Protein AF-A0A1V5JV88-F1 (afdb_monomer_lite)

Foldseek 3Di:
DQCVDQDWDWDQDPVPRKIWIAHNNDIDTRDDPVNVVVVCCVSVCPDPD

Structure (mmCIF, N/CA/C/O backbone):
data_AF-A0A1V5JV88-F1
#
_entry.id   AF-A0A1V5JV88-F1
#
loop_
_atom_site.group_PDB
_atom_site.id
_atom_site.type_symbol
_atom_site.label_atom_id
_atom_site.label_alt_id
_atom_site.label_comp_id
_atom_site.label_asym_id
_atom_site.label_entity_id
_atom_site.label_seq_id
_atom_site.pdbx_PDB_ins_code
_atom_site.Cartn_x
_atom_site.Cartn_y
_atom_site.Cartn_z
_atom_site.occupancy
_atom_site.B_iso_or_equiv
_atom_site.auth_seq_id
_atom_site.auth_comp_id
_atom_site.auth_asym_id
_atom_site.auth_atom_id
_atom_site.pdbx_PDB_model_num
ATOM 1 N N . MET A 1 1 ? 9.197 5.819 -4.951 1.00 66.00 1 MET A N 1
ATOM 2 C CA . MET A 1 1 ? 9.120 4.383 -5.281 1.00 66.00 1 MET A CA 1
ATOM 3 C C . MET A 1 1 ? 8.024 4.121 -6.306 1.00 66.00 1 MET A C 1
ATOM 5 O O . MET A 1 1 ? 8.391 4.079 -7.466 1.00 66.00 1 MET A O 1
ATOM 9 N N . SER A 1 2 ? 6.722 4.130 -5.972 1.00 83.81 2 SER A N 1
ATOM 10 C CA . SER A 1 2 ? 5.646 3.796 -6.945 1.00 83.81 2 SER A CA 1
ATOM 11 C C . SER A 1 2 ? 5.513 4.700 -8.184 1.00 83.81 2 SER A C 1
ATOM 13 O O . SER A 1 2 ? 4.769 4.386 -9.097 1.00 83.81 2 SER A O 1
ATOM 15 N N . ARG A 1 3 ? 6.188 5.857 -8.239 1.00 76.69 3 ARG A N 1
ATOM 16 C CA . ARG A 1 3 ? 6.216 6.706 -9.448 1.00 76.69 3 ARG A CA 1
ATOM 17 C C . ARG A 1 3 ? 7.191 6.193 -10.516 1.00 76.69 3 ARG A C 1
ATOM 19 O O . ARG A 1 3 ? 7.087 6.586 -11.668 1.00 76.69 3 ARG A O 1
ATOM 26 N N . LEU A 1 4 ? 8.171 5.384 -10.116 1.00 89.50 4 LEU A N 1
ATOM 27 C CA . LEU A 1 4 ? 9.244 4.881 -10.982 1.00 89.50 4 LEU A CA 1
ATOM 28 C C . LEU A 1 4 ? 9.204 3.351 -11.120 1.00 89.50 4 LEU A C 1
ATOM 30 O O . LEU A 1 4 ? 10.097 2.774 -11.730 1.00 89.50 4 LEU A O 1
ATOM 34 N N . SER A 1 5 ? 8.203 2.699 -10.527 1.00 90.75 5 SER A N 1
ATOM 35 C CA . SER A 1 5 ? 8.012 1.252 -10.550 1.00 90.75 5 SER A CA 1
ATOM 36 C C . SER A 1 5 ? 6.522 0.921 -10.543 1.00 90.75 5 SER A C 1
ATOM 38 O O . SER A 1 5 ? 5.707 1.743 -10.137 1.00 90.75 5 SER A O 1
ATOM 40 N N . ASP A 1 6 ? 6.186 -0.310 -10.904 1.00 90.25 6 ASP A N 1
ATOM 41 C CA . ASP A 1 6 ? 4.856 -0.929 -10.813 1.00 90.25 6 ASP A CA 1
ATOM 42 C C . ASP A 1 6 ? 4.492 -1.376 -9.381 1.00 90.25 6 ASP A C 1
ATOM 44 O O . ASP A 1 6 ? 3.588 -2.179 -9.157 1.00 90.25 6 ASP A O 1
ATOM 48 N N . ALA A 1 7 ? 5.211 -0.864 -8.380 1.00 93.25 7 ALA A N 1
ATOM 49 C CA . ALA A 1 7 ? 5.051 -1.303 -7.004 1.00 93.25 7 ALA A CA 1
ATOM 50 C C . ALA A 1 7 ? 3.822 -0.660 -6.350 1.00 93.25 7 ALA A C 1
ATOM 52 O O . ALA A 1 7 ? 3.704 0.568 -6.286 1.00 93.25 7 ALA A O 1
ATOM 53 N N . LEU A 1 8 ? 2.984 -1.499 -5.742 1.00 94.94 8 LEU A N 1
ATOM 54 C CA . LEU A 1 8 ? 1.990 -1.092 -4.756 1.00 94.94 8 LEU A CA 1
ATOM 55 C C . LEU A 1 8 ? 2.668 -0.954 -3.388 1.00 94.94 8 LEU A C 1
ATOM 57 O O . LEU A 1 8 ? 3.265 -1.904 -2.885 1.00 94.94 8 LEU A O 1
ATOM 61 N N . VAL A 1 9 ? 2.569 0.223 -2.766 1.00 96.06 9 VAL A N 1
ATOM 62 C CA . VAL A 1 9 ? 3.188 0.496 -1.459 1.00 96.06 9 VAL A CA 1
ATOM 63 C C . VAL A 1 9 ? 2.117 0.836 -0.430 1.00 96.06 9 VAL A C 1
ATOM 65 O O . VAL A 1 9 ? 1.412 1.829 -0.586 1.00 96.06 9 VAL A O 1
ATOM 68 N N . VAL A 1 10 ? 2.033 0.055 0.648 1.00 96.50 10 VAL A N 1
ATOM 69 C CA . VAL A 1 10 ? 1.185 0.350 1.814 1.00 96.50 10 VAL A CA 1
ATOM 70 C C . VAL A 1 10 ? 2.026 1.065 2.870 1.00 96.50 10 VAL A C 1
ATOM 72 O O . VAL A 1 10 ? 3.132 0.632 3.186 1.00 96.50 10 VAL A O 1
ATOM 75 N N . VAL A 1 11 ? 1.504 2.158 3.421 1.00 95.81 11 VAL A N 1
ATOM 76 C CA . VAL A 1 11 ? 2.140 2.940 4.487 1.00 95.81 11 VAL A CA 1
ATOM 77 C C . VAL A 1 11 ? 1.179 3.037 5.663 1.00 95.81 11 VAL A C 1
ATOM 79 O O . VAL A 1 11 ? 0.029 3.438 5.488 1.00 95.81 11 VAL A O 1
ATOM 82 N N . VAL A 1 12 ? 1.663 2.707 6.859 1.00 96.19 12 VAL A N 1
ATOM 83 C CA . VAL A 1 12 ? 0.938 2.898 8.120 1.00 96.19 12 VAL A CA 1
ATOM 84 C C . VAL A 1 12 ? 1.625 4.023 8.883 1.00 96.19 12 VAL A C 1
ATOM 86 O O . VAL A 1 12 ? 2.825 3.958 9.137 1.00 96.19 12 VAL A O 1
ATOM 89 N N . SER A 1 13 ? 0.885 5.081 9.205 1.00 95.56 13 SER A N 1
ATOM 90 C CA . SER A 1 13 ? 1.399 6.163 10.046 1.00 95.56 13 SER A CA 1
ATOM 91 C C . SER A 1 13 ? 1.464 5.693 11.497 1.00 95.56 13 SER A C 1
ATOM 93 O O . SER A 1 13 ? 0.434 5.344 12.060 1.00 95.56 13 SER A O 1
ATOM 95 N N . GLU A 1 14 ? 2.644 5.730 12.114 1.00 96.31 14 GLU A N 1
ATOM 96 C CA . GLU A 1 14 ? 2.797 5.455 13.551 1.00 96.31 14 GLU A CA 1
ATOM 97 C C . GLU A 1 14 ? 1.978 6.442 14.398 1.00 96.31 14 GLU A C 1
ATOM 99 O O . GLU A 1 14 ? 1.238 6.044 15.289 1.00 96.31 14 GLU A O 1
ATOM 104 N N . GLU A 1 15 ? 2.049 7.730 14.057 1.00 95.56 15 GLU A N 1
ATOM 105 C CA . GLU A 1 15 ? 1.417 8.809 14.820 1.00 95.56 15 GLU A CA 1
ATOM 106 C C . GLU A 1 15 ? -0.114 8.770 14.778 1.00 95.56 15 GLU A C 1
ATOM 108 O O . GLU A 1 15 ? -0.778 9.011 15.782 1.00 95.56 15 GLU A O 1
ATOM 113 N N . THR A 1 16 ? -0.692 8.468 13.614 1.00 94.94 16 THR A N 1
ATOM 114 C CA . THR A 1 16 ? -2.148 8.576 13.411 1.00 94.94 16 THR A CA 1
ATOM 115 C C . THR A 1 16 ? -2.834 7.234 13.207 1.00 94.94 16 THR A C 1
ATOM 117 O O . THR A 1 16 ? -4.055 7.189 13.087 1.00 94.94 16 THR A O 1
ATOM 120 N N . SER A 1 17 ? -2.068 6.142 13.116 1.00 92.75 17 SER A N 1
ATOM 121 C CA . SER A 1 17 ? -2.562 4.811 12.736 1.00 92.75 17 SER A CA 1
ATOM 122 C C . SER A 1 17 ? -3.330 4.789 11.404 1.00 92.75 17 SER A C 1
ATOM 124 O O . SER A 1 17 ? -4.039 3.831 11.101 1.00 92.75 17 SER A O 1
ATOM 126 N N . THR A 1 18 ? -3.198 5.833 10.577 1.00 95.50 18 THR A N 1
ATOM 127 C CA . THR A 1 18 ? -3.858 5.904 9.271 1.00 95.50 18 THR A CA 1
ATOM 128 C C . THR A 1 18 ? -3.123 5.041 8.259 1.00 95.50 18 THR A C 1
ATOM 130 O O . THR A 1 18 ? -1.889 5.036 8.192 1.00 95.50 18 THR A O 1
ATOM 133 N N . ILE A 1 19 ? -3.891 4.332 7.433 1.00 97.56 19 ILE A N 1
ATOM 134 C CA . ILE A 1 19 ? -3.352 3.540 6.331 1.00 97.56 19 ILE A CA 1
ATOM 135 C C . ILE A 1 19 ? -3.458 4.351 5.042 1.00 97.56 19 ILE A C 1
ATOM 137 O O . ILE A 1 19 ? -4.498 4.935 4.731 1.00 97.56 19 ILE A O 1
ATOM 141 N N . SER A 1 20 ? -2.368 4.399 4.288 1.00 97.31 20 SER A N 1
ATOM 142 C CA . SER A 1 20 ? -2.295 5.025 2.971 1.00 97.31 20 SER A CA 1
ATOM 143 C C . SER A 1 20 ? -1.705 4.050 1.963 1.00 97.31 20 SER A C 1
ATOM 145 O O . SER A 1 20 ? -0.896 3.195 2.320 1.00 97.31 20 SER A O 1
ATOM 147 N N . VAL A 1 21 ? -2.077 4.195 0.695 1.00 97.38 21 VAL A N 1
ATOM 148 C CA . VAL A 1 21 ? -1.507 3.403 -0.397 1.00 97.38 21 VAL A CA 1
ATOM 149 C C . VAL A 1 21 ? -0.973 4.324 -1.478 1.00 97.38 21 VAL A C 1
ATOM 151 O O . VAL A 1 21 ? -1.654 5.268 -1.885 1.00 97.38 21 VAL A O 1
ATOM 154 N N . ALA A 1 22 ? 0.247 4.044 -1.933 1.00 96.94 22 ALA 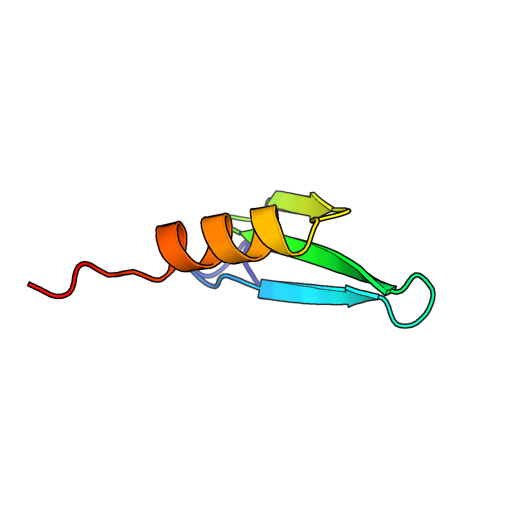A N 1
ATOM 155 C CA . ALA A 1 22 ? 0.836 4.670 -3.099 1.00 96.94 22 ALA A CA 1
ATOM 156 C C . ALA A 1 22 ? 0.887 3.683 -4.273 1.00 96.94 22 ALA A C 1
ATOM 158 O O . ALA A 1 22 ? 1.493 2.618 -4.155 1.00 96.94 22 ALA A O 1
ATOM 159 N N . LEU A 1 23 ? 0.293 4.063 -5.404 1.00 95.06 23 LEU A N 1
ATOM 160 C CA . LEU A 1 23 ? 0.253 3.286 -6.648 1.00 95.06 23 LEU A CA 1
ATOM 161 C C . LEU A 1 23 ? 0.284 4.251 -7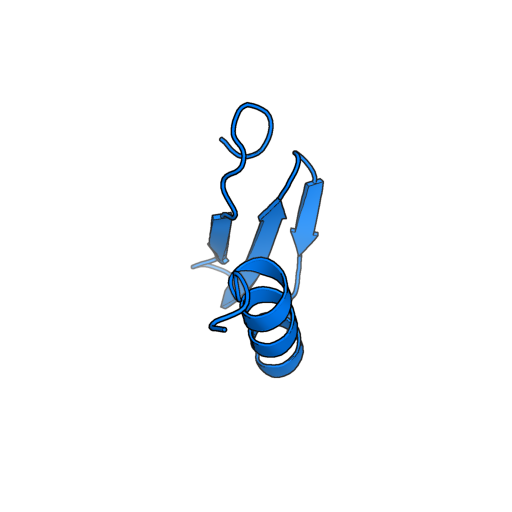.840 1.00 95.06 23 LEU A C 1
ATOM 163 O O . LEU A 1 23 ? -0.367 5.295 -7.789 1.00 95.06 23 LEU A O 1
ATOM 167 N N . ASP A 1 24 ? 1.077 3.950 -8.868 1.00 93.56 24 ASP A N 1
ATOM 168 C CA . ASP A 1 24 ? 1.227 4.778 -10.079 1.00 93.56 24 ASP A CA 1
ATOM 169 C C . ASP A 1 24 ? 1.516 6.260 -9.785 1.00 93.56 24 ASP A C 1
ATOM 171 O O . ASP A 1 24 ? 0.977 7.183 -10.396 1.00 93.56 24 ASP A O 1
ATOM 175 N N . GLY A 1 25 ? 2.340 6.512 -8.766 1.00 93.00 25 GLY A N 1
ATOM 176 C CA . GLY A 1 25 ? 2.674 7.863 -8.316 1.00 93.00 25 GLY A CA 1
ATOM 177 C C . GLY A 1 25 ? 1.549 8.640 -7.613 1.00 93.00 25 GLY A C 1
ATOM 178 O O . GLY A 1 25 ? 1.794 9.792 -7.237 1.00 93.00 25 GLY A O 1
ATOM 179 N N . ASN A 1 26 ? 0.380 8.030 -7.391 1.00 94.44 26 ASN A N 1
ATOM 180 C CA . ASN A 1 26 ? -0.747 8.580 -6.635 1.00 94.44 26 ASN A CA 1
ATOM 181 C C . ASN A 1 26 ? -0.731 8.082 -5.192 1.00 94.44 26 ASN A C 1
ATOM 183 O O . ASN A 1 26 ? -0.447 6.914 -4.952 1.00 94.44 26 ASN A O 1
ATOM 187 N N . LEU A 1 27 ? -1.066 8.955 -4.239 1.00 95.19 27 LEU A N 1
ATOM 188 C CA . LEU A 1 27 ? -1.182 8.618 -2.820 1.00 95.19 27 LEU A CA 1
ATOM 189 C C . LEU A 1 27 ? -2.637 8.769 -2.374 1.00 95.19 27 LEU A C 1
ATOM 191 O O . LEU A 1 27 ? -3.161 9.882 -2.334 1.00 95.19 27 LEU A O 1
ATOM 195 N N . VAL A 1 28 ? -3.257 7.661 -1.982 1.00 96.12 28 VAL A N 1
ATOM 196 C CA . VAL A 1 28 ? -4.593 7.638 -1.378 1.00 96.12 28 VAL A CA 1
ATOM 197 C C . VAL A 1 28 ? -4.433 7.426 0.121 1.00 96.12 28 VAL A C 1
ATOM 199 O O . VAL A 1 28 ? -3.747 6.501 0.553 1.00 96.12 28 VAL A O 1
ATOM 202 N N . ARG A 1 29 ? -5.040 8.305 0.919 1.00 96.25 29 ARG A N 1
ATOM 203 C CA . ARG A 1 29 ? -4.922 8.324 2.383 1.00 96.25 29 ARG A CA 1
ATOM 204 C C . ARG A 1 29 ? -6.207 7.846 3.045 1.00 96.25 29 ARG A C 1
ATOM 206 O O . ARG A 1 29 ? -7.269 7.893 2.432 1.00 96.25 29 ARG A O 1
ATOM 213 N N . ASN A 1 30 ? -6.101 7.495 4.324 1.00 96.06 30 ASN A N 1
ATOM 214 C CA . ASN A 1 30 ? -7.230 7.161 5.197 1.00 96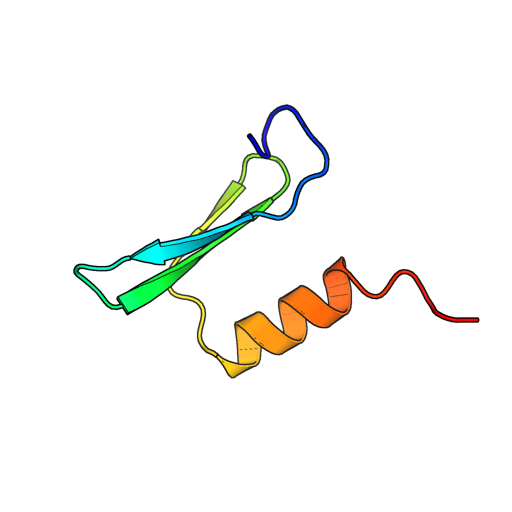.06 30 ASN A CA 1
ATOM 215 C C . ASN A 1 30 ? -8.048 5.964 4.697 1.00 96.06 30 ASN A C 1
ATOM 217 O O . ASN A 1 30 ? -9.280 5.982 4.723 1.00 96.06 30 ASN A O 1
ATOM 221 N N . TYR A 1 31 ? -7.357 4.920 4.243 1.00 97.06 31 TYR A N 1
ATOM 222 C CA . TYR A 1 31 ? -8.002 3.649 3.953 1.00 97.06 31 TYR A CA 1
ATOM 223 C C . TYR A 1 31 ? -8.664 3.081 5.208 1.00 97.06 31 TYR A C 1
ATOM 225 O O . TYR A 1 31 ? -8.075 3.085 6.290 1.00 97.06 31 TYR A O 1
ATOM 233 N N . GLN A 1 32 ? -9.873 2.555 5.027 1.00 96.00 32 GLN A N 1
ATOM 234 C CA . GLN A 1 32 ? -10.525 1.709 6.018 1.00 96.00 32 GLN A CA 1
ATOM 235 C C . GLN A 1 32 ? -10.076 0.258 5.798 1.00 96.00 32 GLN A C 1
ATOM 237 O O . GLN A 1 32 ? -9.751 -0.100 4.660 1.00 96.00 32 GLN A O 1
ATOM 242 N N . PRO A 1 33 ? -10.052 -0.593 6.835 1.00 92.38 33 PRO A N 1
ATOM 243 C CA . PRO A 1 33 ? -9.596 -1.978 6.708 1.00 92.38 33 PRO A CA 1
ATOM 244 C C . PRO A 1 33 ? -10.303 -2.759 5.588 1.00 92.38 33 PRO A C 1
ATOM 246 O O . PRO A 1 33 ? -9.654 -3.437 4.790 1.00 92.38 33 PRO A O 1
ATOM 249 N N . GLU A 1 34 ? -11.622 -2.611 5.463 1.00 94.56 34 GLU A N 1
ATOM 250 C CA . GLU A 1 34 ? -12.447 -3.333 4.488 1.00 94.56 34 GLU A CA 1
ATOM 251 C C . GLU A 1 34 ? -12.188 -2.850 3.054 1.00 94.56 34 GLU A C 1
ATOM 253 O O . GLU A 1 34 ? -12.136 -3.646 2.107 1.00 94.56 34 GLU A O 1
ATOM 258 N N . SER A 1 35 ? -11.995 -1.536 2.883 1.00 94.56 35 SER A N 1
ATOM 259 C CA . SER A 1 35 ? -11.688 -0.950 1.577 1.00 94.56 35 SER A CA 1
ATOM 260 C C . SER A 1 35 ? -10.250 -1.232 1.153 1.00 94.56 35 SER A C 1
ATOM 262 O O . SER A 1 35 ? -10.015 -1.467 -0.031 1.00 94.56 35 SER A O 1
ATOM 264 N N . LEU A 1 36 ? -9.311 -1.298 2.102 1.00 95.94 36 LEU A N 1
ATOM 265 C CA . LEU A 1 36 ? -7.933 -1.705 1.846 1.00 95.94 36 LEU A CA 1
ATOM 266 C C . LEU A 1 36 ? -7.871 -3.159 1.394 1.00 95.94 36 LEU A C 1
ATOM 268 O O . LEU A 1 36 ? -7.253 -3.442 0.375 1.00 95.94 36 LEU A O 1
ATOM 272 N N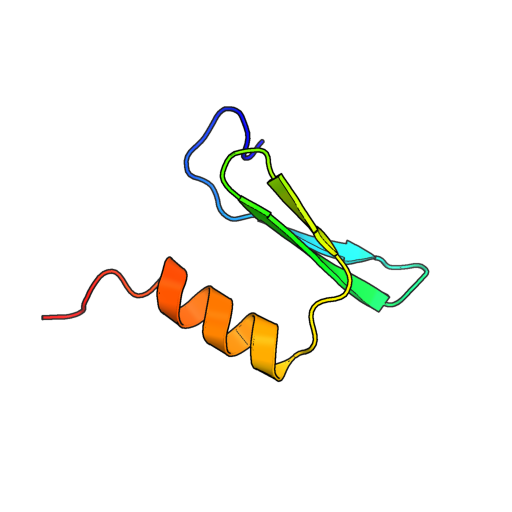 . TYR A 1 37 ? -8.532 -4.069 2.113 1.00 94.44 37 TYR A N 1
ATOM 273 C CA . TYR A 1 37 ? -8.581 -5.480 1.739 1.00 94.44 37 TYR A CA 1
ATOM 274 C C . TYR A 1 37 ? -9.115 -5.652 0.313 1.00 94.44 37 TYR A C 1
ATOM 276 O O . TYR A 1 37 ? -8.455 -6.246 -0.538 1.00 94.44 37 TYR A O 1
ATOM 284 N N . SER A 1 38 ? -10.273 -5.050 0.027 1.00 94.06 38 SER A N 1
ATOM 285 C CA . SER A 1 38 ? -10.898 -5.114 -1.298 1.00 94.06 38 SER A CA 1
ATOM 286 C C . SER A 1 38 ? -10.001 -4.532 -2.393 1.00 94.06 38 SER A C 1
ATOM 288 O O . SER A 1 38 ? -9.958 -5.057 -3.505 1.00 94.06 38 SER A O 1
ATOM 290 N N . PHE A 1 39 ? -9.283 -3.448 -2.091 1.00 94.44 39 PHE A N 1
ATOM 291 C CA . PHE A 1 39 ? -8.331 -2.833 -3.008 1.00 94.44 39 PHE A CA 1
ATOM 292 C C . PHE A 1 39 ? -7.132 -3.750 -3.273 1.00 94.44 39 PHE A C 1
ATOM 294 O O . PHE A 1 39 ? -6.831 -4.026 -4.430 1.00 94.44 39 PHE A O 1
ATOM 301 N N . LEU A 1 40 ? -6.490 -4.270 -2.223 1.00 94.56 40 LEU A N 1
ATOM 302 C CA . LEU A 1 40 ? -5.319 -5.140 -2.339 1.00 94.56 40 LEU A CA 1
ATOM 303 C C . LEU A 1 40 ? -5.639 -6.424 -3.099 1.00 94.56 40 LEU A C 1
ATOM 305 O O . LEU A 1 40 ? -4.878 -6.787 -3.988 1.00 94.56 40 LEU A O 1
ATOM 309 N N . VAL A 1 41 ? -6.778 -7.064 -2.816 1.00 92.94 41 VAL A N 1
ATOM 310 C CA . VAL A 1 41 ? -7.227 -8.245 -3.567 1.00 92.94 41 VAL A CA 1
ATOM 311 C C . VAL A 1 41 ? -7.373 -7.899 -5.046 1.00 92.94 41 VAL A C 1
ATOM 313 O O . VAL A 1 41 ? -6.784 -8.562 -5.882 1.00 92.94 41 VAL A O 1
ATOM 316 N N . ARG A 1 42 ? -8.063 -6.809 -5.399 1.00 91.94 42 ARG A N 1
ATOM 317 C CA . ARG A 1 42 ? -8.231 -6.424 -6.813 1.00 91.94 42 ARG A CA 1
ATOM 318 C C . ARG A 1 42 ? -6.923 -6.100 -7.534 1.00 91.94 42 ARG A C 1
ATOM 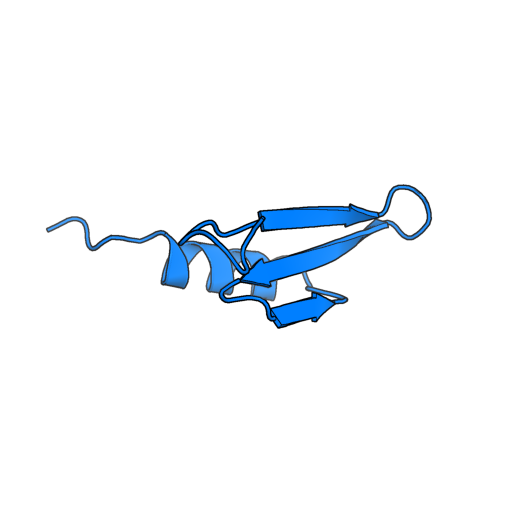320 O O . ARG A 1 42 ? -6.862 -6.281 -8.742 1.00 91.94 42 ARG A O 1
ATOM 327 N N . GLN A 1 43 ? -5.938 -5.534 -6.837 1.00 92.25 43 GLN A N 1
ATOM 328 C CA . GLN A 1 43 ? -4.674 -5.125 -7.457 1.00 92.25 43 GLN A CA 1
ATOM 329 C C . GLN A 1 43 ? -3.647 -6.260 -7.530 1.00 92.25 43 GLN A C 1
ATOM 331 O O . GLN A 1 43 ? -2.840 -6.280 -8.452 1.00 92.25 43 GLN A O 1
ATOM 336 N N . LEU A 1 44 ? -3.653 -7.177 -6.558 1.00 90.31 44 LEU A N 1
ATOM 337 C CA . LEU A 1 44 ? -2.659 -8.249 -6.445 1.00 90.31 44 LEU A CA 1
ATOM 338 C C . LEU A 1 44 ? -3.164 -9.602 -6.942 1.00 90.31 44 LEU A C 1
ATOM 340 O O . LEU A 1 44 ? -2.349 -10.499 -7.144 1.00 90.31 44 LEU A O 1
ATOM 344 N N . ASP A 1 45 ? -4.473 -9.769 -7.131 1.00 78.75 45 ASP A N 1
ATOM 345 C CA . ASP A 1 45 ? -5.036 -10.978 -7.724 1.00 78.75 45 ASP A CA 1
ATOM 346 C C . ASP A 1 45 ? -4.736 -10.995 -9.228 1.00 78.75 45 ASP A C 1
ATOM 348 O O . ASP A 1 45 ? -5.517 -10.572 -10.085 1.00 78.75 45 ASP A O 1
ATOM 352 N N . VAL A 1 46 ? -3.525 -11.451 -9.543 1.00 60.81 46 VAL A N 1
ATOM 353 C CA . VAL A 1 46 ? -3.092 -11.819 -10.887 1.00 60.81 46 VAL A CA 1
ATOM 354 C C . VAL A 1 46 ? -3.799 -13.131 -11.194 1.00 60.81 46 VAL A C 1
ATOM 356 O O . VAL A 1 46 ? -3.258 -14.189 -10.895 1.00 60.81 46 VAL A O 1
ATOM 359 N N . GLY A 1 47 ? -5.041 -13.030 -11.680 1.00 53.38 47 GLY A N 1
ATOM 360 C CA . GLY A 1 47 ? -5.993 -14.129 -11.845 1.00 53.38 47 GLY A CA 1
ATOM 361 C C . GLY A 1 47 ? -5.374 -15.521 -11.784 1.00 53.38 47 GLY A C 1
ATOM 362 O O . GLY A 1 47 ? -4.763 -15.976 -12.754 1.00 53.38 47 GLY A O 1
ATOM 363 N N . VAL A 1 48 ? -5.553 -16.193 -10.646 1.00 52.53 48 VAL A N 1
ATOM 364 C CA . VAL A 1 48 ? -5.318 -17.632 -10.556 1.00 52.53 48 VAL A CA 1
ATOM 365 C C . VAL A 1 48 ? -6.353 -18.291 -11.469 1.00 52.53 48 VAL A C 1
ATOM 367 O O . VAL A 1 48 ? -7.521 -18.435 -11.109 1.00 52.53 48 VAL A O 1
ATOM 370 N N . LYS A 1 49 ? -5.936 -18.596 -12.698 1.00 44.50 49 LYS A N 1
ATOM 371 C CA . LYS A 1 49 ? -6.590 -19.582 -13.557 1.00 44.50 49 LYS A CA 1
ATOM 372 C C . LYS A 1 49 ? -6.084 -20.970 -13.208 1.00 44.50 49 LYS A C 1
ATOM 374 O O . LYS A 1 49 ? -4.857 -21.100 -13.004 1.00 44.50 49 L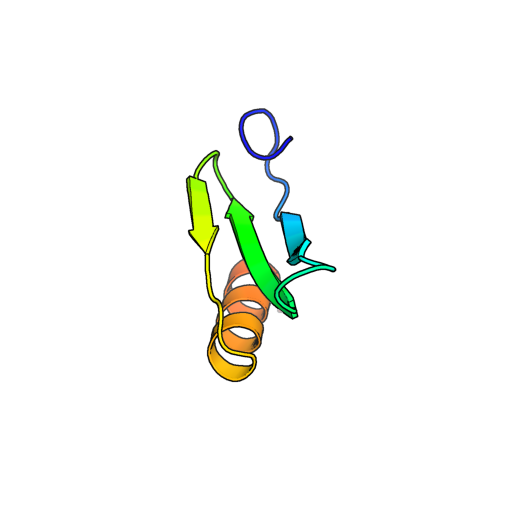YS A O 1
#

Secondary structure (DSSP, 8-state):
-TTSSS--EEEE-TTT--EEEEETTEEEEEE-HHHHHHHHHHHH-----

Sequence (49 aa):
MSRLSDALVVVVSEETSTISVALDGNLVRNYQPESLYSFLVRQLDVGVK

pLDDT: mean 89.69, std 12.47, range [44.5, 97.56]

Radius of gyration: 11.68 Å; chains: 1; bounding box: 22×28×28 Å